Protein AF-A0A4W5Q2D3-F1 (afdb_monomer)

Organism: NCBI:txid62062

Nearest PDB structures (foldseek):
  8xxn-assembly1_3B  TM=8.517E-01  e=2.112E-08  Homo sapiens
  4u1f-assembly1_B  TM=9.516E-01  e=8.777E-04  Saccharomyces cerevisiae S288C
  4u1f-assembly1_A  TM=9.543E-01  e=1.042E-03  Saccharomyces cerevisiae S288C
  4uer-assembly1_b  TM=9.543E-01  e=1.042E-03  Lachancea kluyveri
  6zu9-assembly1_p  TM=9.531E-01  e=1.743E-03  Saccharomyces cerevisiae S288C

Secondary structure (DSSP, 8-state):
-PPPP---------SSEEEEEEEE-TTSSEEEEEEEE--TT-SSPEEEEEEEETTSTT--EEEEEEEPPS----------

Structure (mmCIF, N/CA/C/O backbone):
data_AF-A0A4W5Q2D3-F1
#
_entry.id   AF-A0A4W5Q2D3-F1
#
loop_
_atom_site.group_PDB
_atom_site.id
_atom_site.type_symbol
_atom_site.label_atom_id
_atom_site.label_alt_id
_atom_site.label_comp_id
_atom_site.label_asym_id
_atom_site.label_entity_id
_atom_site.label_seq_id
_atom_site.pdbx_PDB_ins_code
_atom_site.Cartn_x
_atom_site.Cartn_y
_atom_site.Cartn_z
_atom_site.occupancy
_atom_site.B_iso_or_equiv
_atom_site.auth_seq_id
_atom_site.auth_comp_id
_atom_site.auth_asym_id
_atom_site.auth_atom_id
_atom_site.pdbx_PDB_model_num
ATOM 1 N N . MET A 1 1 ? -22.396 11.383 17.137 1.00 46.50 1 MET A N 1
ATOM 2 C CA . MET A 1 1 ? -21.754 10.937 15.884 1.00 46.50 1 MET A CA 1
ATOM 3 C C . MET A 1 1 ? -20.857 12.063 15.400 1.00 46.50 1 MET A C 1
ATOM 5 O O . MET A 1 1 ? -21.376 13.061 14.922 1.00 46.50 1 MET A O 1
ATOM 9 N N . GLN A 1 2 ? -19.542 11.967 15.610 1.00 48.06 2 GLN A N 1
ATOM 10 C CA . GLN A 1 2 ? -18.610 12.850 14.907 1.00 48.06 2 GLN A CA 1
ATOM 11 C C . GLN A 1 2 ? -18.539 12.355 13.465 1.00 48.06 2 GLN A C 1
ATOM 13 O O . GLN A 1 2 ? -18.315 11.167 13.237 1.00 48.06 2 GLN A O 1
ATOM 18 N N . LEU A 1 3 ? -18.754 13.258 12.507 1.00 56.22 3 LEU A N 1
ATOM 19 C CA . LEU A 1 3 ? -18.235 13.071 11.155 1.00 56.22 3 LEU A CA 1
ATOM 20 C C . LEU A 1 3 ? -16.760 12.665 11.321 1.00 56.22 3 LEU A C 1
ATOM 22 O O . LEU A 1 3 ? -16.076 13.341 12.097 1.00 56.22 3 LEU A O 1
ATOM 26 N N . PRO A 1 4 ? -16.272 11.583 10.692 1.00 58.34 4 PRO A N 1
ATOM 27 C CA . PRO A 1 4 ? -14.881 11.196 10.860 1.00 58.34 4 PRO A CA 1
ATOM 28 C C . PRO A 1 4 ? -14.050 12.405 10.445 1.00 58.34 4 PRO A C 1
ATOM 30 O O . PRO A 1 4 ? -14.220 12.931 9.340 1.00 58.34 4 PRO A O 1
ATOM 33 N N . SER A 1 5 ? -13.234 12.919 11.367 1.00 68.38 5 SER A N 1
ATOM 34 C CA . SER A 1 5 ? -12.282 13.966 11.037 1.00 68.38 5 SER A CA 1
ATOM 35 C C . SER A 1 5 ? -11.547 13.506 9.776 1.00 68.38 5 SER A C 1
ATOM 37 O O . SER A 1 5 ? -11.166 12.340 9.670 1.00 68.38 5 SER A O 1
ATOM 39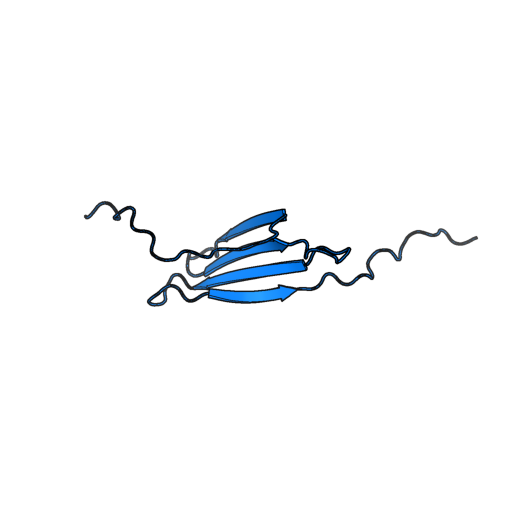 N N . ARG A 1 6 ? -11.368 14.382 8.779 1.00 73.56 6 ARG A N 1
ATOM 40 C CA . ARG A 1 6 ? -10.515 14.100 7.604 1.00 73.56 6 ARG A CA 1
ATOM 41 C C . ARG A 1 6 ? -9.034 14.069 8.007 1.00 73.56 6 ARG A C 1
ATOM 43 O O . ARG A 1 6 ? -8.185 14.654 7.348 1.00 73.56 6 ARG A O 1
ATOM 50 N N . GLN A 1 7 ? -8.744 13.468 9.151 1.00 77.62 7 GLN A N 1
ATOM 51 C CA . GLN A 1 7 ? -7.426 13.359 9.714 1.00 77.62 7 GLN A CA 1
ATOM 52 C C . GLN A 1 7 ? -6.755 12.147 9.088 1.00 77.62 7 GLN A C 1
ATOM 54 O O . GLN A 1 7 ? -7.237 11.019 9.192 1.00 77.62 7 GLN A O 1
ATOM 59 N N . GLU A 1 8 ? -5.635 12.393 8.426 1.00 82.31 8 GLU A N 1
ATOM 60 C CA . GLU A 1 8 ? -4.786 11.337 7.902 1.00 82.31 8 GLU A CA 1
ATOM 61 C C . GLU A 1 8 ? -4.168 10.569 9.074 1.00 82.31 8 GLU A C 1
ATOM 63 O O . GLU A 1 8 ? -3.430 11.122 9.888 1.00 82.31 8 GLU A O 1
ATOM 68 N N . ILE A 1 9 ? -4.506 9.284 9.184 1.00 84.19 9 ILE A N 1
ATOM 69 C CA . ILE A 1 9 ? -4.044 8.417 10.278 1.00 84.19 9 ILE A CA 1
ATOM 70 C C . ILE A 1 9 ? -2.655 7.845 9.956 1.00 84.19 9 ILE A C 1
ATOM 72 O O . ILE A 1 9 ? -1.843 7.615 10.851 1.00 84.19 9 ILE A O 1
ATOM 76 N N . ARG A 1 10 ? -2.364 7.618 8.667 1.00 84.69 10 ARG A N 1
ATOM 77 C CA . ARG A 1 10 ? -1.095 7.063 8.194 1.00 84.69 10 ARG A CA 1
ATOM 78 C C . ARG A 1 1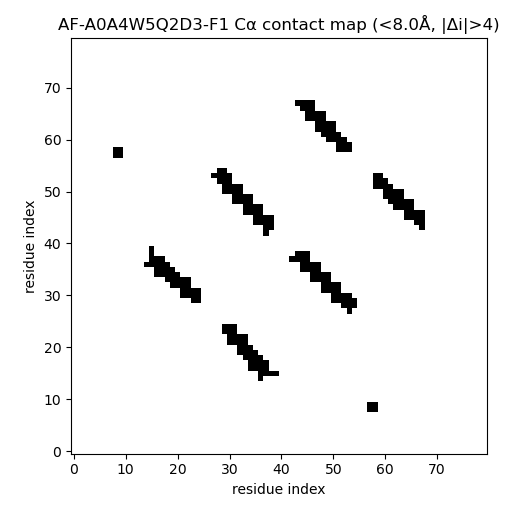0 ? -0.801 7.515 6.766 1.00 84.69 10 ARG A C 1
ATOM 80 O O . ARG A 1 10 ? -1.670 7.440 5.906 1.00 84.69 10 ARG A O 1
ATOM 87 N N . VAL A 1 11 ? 0.448 7.909 6.518 1.00 87.81 11 VAL A N 1
ATOM 88 C CA . VAL A 1 11 ? 0.959 8.266 5.187 1.00 87.81 11 VAL A CA 1
ATOM 89 C C . VAL A 1 11 ? 2.215 7.451 4.894 1.00 87.81 11 VAL A C 1
ATOM 91 O O . VAL A 1 11 ? 3.066 7.258 5.769 1.00 87.81 11 VAL A O 1
ATOM 94 N N . ARG A 1 12 ? 2.333 6.969 3.654 1.00 85.50 12 ARG A N 1
ATOM 95 C CA . ARG A 1 12 ? 3.505 6.247 3.157 1.00 85.50 12 ARG A CA 1
ATOM 96 C C . ARG A 1 12 ? 3.993 6.903 1.868 1.00 85.50 12 ARG A C 1
ATOM 98 O O . ARG A 1 12 ? 3.301 6.876 0.859 1.00 85.50 12 ARG A O 1
ATOM 105 N N . ASN A 1 13 ? 5.192 7.479 1.917 1.00 89.12 13 ASN A N 1
ATOM 106 C CA . ASN A 1 13 ? 5.830 8.110 0.763 1.00 89.12 13 ASN A CA 1
ATOM 107 C C . ASN A 1 13 ? 6.734 7.104 0.052 1.00 89.12 13 ASN A C 1
ATOM 109 O O . ASN A 1 13 ? 7.607 6.509 0.688 1.00 89.12 13 ASN A O 1
ATOM 113 N N . LEU A 1 14 ? 6.519 6.924 -1.250 1.00 89.06 14 LEU A N 1
ATOM 114 C CA . LEU A 1 14 ? 7.217 5.953 -2.089 1.00 89.06 14 LEU A CA 1
ATOM 115 C C . LEU A 1 14 ? 7.851 6.660 -3.293 1.00 89.06 14 LEU A C 1
ATOM 117 O O . LEU A 1 14 ? 7.312 7.643 -3.793 1.00 89.06 14 LEU A O 1
ATOM 121 N N . PHE A 1 15 ? 8.988 6.148 -3.765 1.00 86.06 15 PHE A N 1
ATOM 122 C CA . PHE A 1 15 ? 9.747 6.720 -4.882 1.00 86.06 15 PHE A CA 1
ATOM 123 C C . PHE A 1 15 ? 9.858 5.727 -6.038 1.00 86.06 15 PHE A C 1
ATOM 125 O O . PHE A 1 15 ? 9.852 4.515 -5.820 1.00 86.06 15 PHE A O 1
ATOM 132 N N . ASN A 1 16 ? 10.013 6.251 -7.259 1.00 87.69 16 ASN A N 1
ATOM 133 C CA . ASN A 1 16 ? 10.132 5.466 -8.496 1.00 87.69 16 ASN A CA 1
ATOM 134 C C . ASN A 1 16 ? 8.970 4.470 -8.694 1.00 87.69 16 ASN A C 1
ATOM 136 O O . ASN A 1 16 ? 9.173 3.330 -9.115 1.00 87.69 16 ASN A O 1
ATOM 140 N N . VAL A 1 17 ? 7.759 4.904 -8.341 1.00 89.25 17 VAL A N 1
ATOM 141 C CA . VAL A 1 17 ? 6.525 4.131 -8.488 1.00 89.25 17 VAL A CA 1
ATOM 142 C C . VAL A 1 17 ? 6.023 4.241 -9.924 1.00 89.25 17 VAL A C 1
ATOM 144 O O . VAL A 1 17 ? 5.946 5.339 -10.468 1.00 89.25 17 VAL A O 1
ATOM 147 N N . VAL A 1 18 ? 5.684 3.099 -10.511 1.00 89.94 18 VAL A N 1
ATOM 148 C CA . VAL A 1 18 ? 5.071 2.977 -11.836 1.00 89.94 18 VAL A CA 1
ATOM 149 C C . VAL A 1 18 ? 3.562 2.824 -11.712 1.00 89.94 18 VAL A C 1
ATOM 151 O O . VAL A 1 18 ? 2.824 3.513 -12.408 1.00 89.94 18 VAL A O 1
ATOM 154 N N . ASP A 1 19 ? 3.108 1.937 -10.826 1.00 90.50 19 ASP A N 1
ATOM 155 C CA . ASP A 1 19 ? 1.687 1.654 -10.630 1.00 90.50 19 ASP A CA 1
A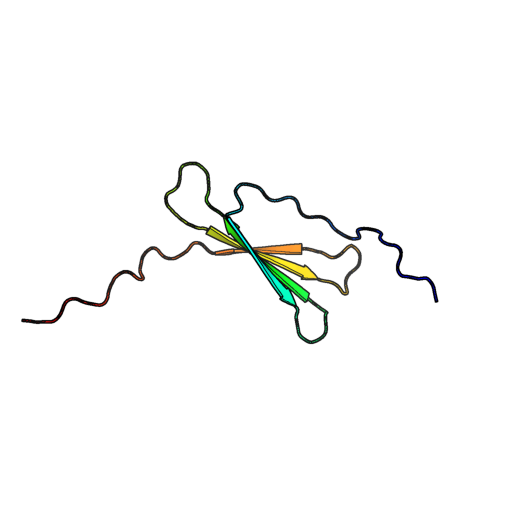TOM 156 C C . ASP A 1 19 ? 1.382 1.326 -9.164 1.00 90.50 19 ASP A C 1
ATOM 158 O O . ASP A 1 19 ? 2.233 0.810 -8.433 1.00 90.50 19 ASP A O 1
ATOM 162 N N . CYS A 1 20 ? 0.151 1.619 -8.749 1.00 92.88 20 CYS A N 1
ATOM 163 C CA . CYS A 1 20 ? -0.377 1.345 -7.419 1.00 92.88 20 CYS A CA 1
ATOM 164 C C . CYS A 1 20 ? -1.773 0.729 -7.531 1.00 92.88 20 CYS A C 1
ATOM 166 O O . CYS A 1 20 ? -2.706 1.371 -8.012 1.00 92.88 20 CYS A O 1
ATOM 168 N N . LYS A 1 21 ? -1.952 -0.479 -6.992 1.00 94.06 21 LYS A N 1
ATOM 169 C CA . LYS A 1 21 ? -3.255 -1.150 -6.904 1.00 94.06 21 LYS A CA 1
ATOM 170 C C . LYS A 1 21 ? -3.623 -1.397 -5.453 1.00 94.06 21 LYS A C 1
ATOM 172 O O . LYS A 1 21 ? -2.857 -1.992 -4.700 1.00 94.06 21 LYS A O 1
ATOM 177 N N . LEU A 1 22 ? -4.805 -0.931 -5.067 1.00 95.19 22 LEU A N 1
ATOM 178 C CA . LEU A 1 22 ? -5.312 -1.048 -3.707 1.00 95.19 22 LEU A CA 1
ATOM 179 C C . LEU A 1 22 ? -6.261 -2.243 -3.615 1.00 95.19 22 LEU A C 1
ATOM 181 O O . LEU A 1 22 ?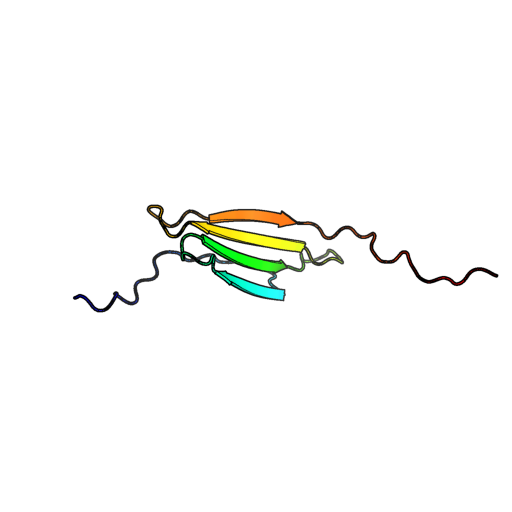 -7.225 -2.347 -4.372 1.00 95.19 22 LEU A O 1
ATOM 185 N N . HIS A 1 23 ? -6.001 -3.118 -2.652 1.00 94.62 23 HIS A N 1
ATOM 186 C CA . HIS A 1 23 ? -6.763 -4.329 -2.392 1.00 94.62 23 HIS A CA 1
ATOM 187 C C . HIS A 1 23 ? -7.221 -4.342 -0.936 1.00 94.62 23 HIS A C 1
ATOM 189 O O . HIS A 1 23 ? -6.424 -4.514 -0.012 1.00 94.62 23 HIS A O 1
ATOM 195 N N . TRP A 1 24 ? -8.524 -4.172 -0.732 1.00 94.81 24 TRP A N 1
ATOM 196 C CA . TRP A 1 24 ? -9.136 -4.258 0.589 1.00 94.81 24 TRP A CA 1
ATOM 197 C C . TRP A 1 24 ? -9.457 -5.706 0.948 1.00 94.81 24 TRP A C 1
ATOM 199 O O . TRP A 1 24 ? -10.071 -6.437 0.167 1.00 94.81 24 TRP A O 1
ATOM 209 N N . GLN A 1 25 ? -9.076 -6.117 2.155 1.00 94.00 25 GLN A N 1
ATOM 210 C CA . GLN A 1 25 ? -9.548 -7.369 2.732 1.00 94.00 25 GLN A CA 1
ATOM 211 C C . GLN A 1 25 ? -11.046 -7.244 3.044 1.00 94.00 25 GLN A C 1
ATOM 213 O O . GLN A 1 25 ? -11.526 -6.182 3.436 1.00 94.00 25 GLN A O 1
ATOM 218 N N . ARG A 1 26 ? -11.804 -8.330 2.843 1.00 90.94 26 ARG A N 1
ATOM 219 C CA . ARG A 1 26 ? -13.281 -8.320 2.880 1.00 90.94 26 ARG A CA 1
ATOM 220 C C . ARG A 1 26 ? -13.887 -7.777 4.181 1.00 90.94 26 ARG A C 1
ATOM 222 O O . ARG A 1 26 ? -15.000 -7.272 4.144 1.00 90.94 26 ARG A O 1
ATOM 229 N N . GLN A 1 27 ? -13.190 -7.906 5.307 1.00 93.12 27 GLN A N 1
ATOM 230 C CA . GLN A 1 27 ? -13.634 -7.431 6.623 1.00 93.12 27 GLN A CA 1
ATOM 231 C C . GLN A 1 27 ? -13.082 -6.033 6.966 1.00 93.12 27 GLN A C 1
ATOM 233 O O . GLN A 1 27 ? -13.437 -5.479 8.001 1.00 93.12 27 GLN A O 1
ATOM 238 N N . GLY A 1 28 ? -12.247 -5.448 6.098 1.00 90.69 28 GLY A N 1
ATOM 239 C CA . GLY A 1 28 ? -11.616 -4.142 6.297 1.00 90.69 28 GLY A CA 1
ATOM 240 C C . GLY A 1 28 ? -10.399 -4.161 7.224 1.00 90.69 28 GLY A C 1
ATOM 241 O O . GLY A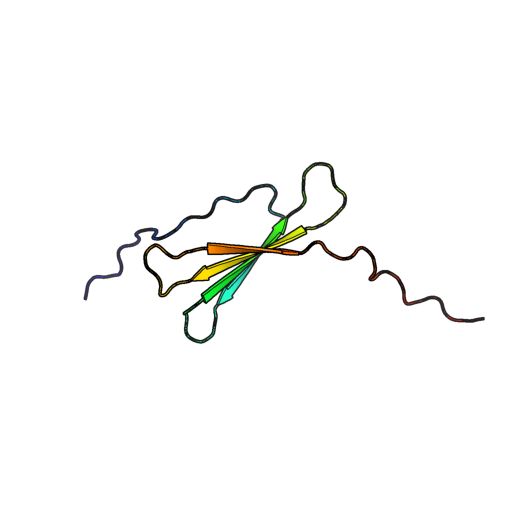 1 28 ? -9.889 -3.102 7.578 1.00 90.69 28 GLY A O 1
ATOM 242 N N . ASP A 1 29 ? -9.917 -5.342 7.613 1.00 92.88 29 ASP A N 1
ATOM 243 C CA . ASP A 1 29 ? -8.861 -5.481 8.628 1.00 92.88 29 ASP A CA 1
ATOM 244 C C . ASP A 1 29 ? -7.482 -5.141 8.076 1.00 92.88 29 ASP A C 1
ATOM 246 O O . ASP A 1 29 ? -6.606 -4.653 8.795 1.00 92.88 29 ASP A O 1
ATOM 250 N N . TYR A 1 30 ? -7.320 -5.390 6.780 1.00 94.06 30 TYR A N 1
ATOM 251 C CA . TYR A 1 30 ? -6.085 -5.190 6.052 1.00 94.06 30 TYR A CA 1
ATOM 252 C C . TYR A 1 30 ? -6.358 -4.451 4.747 1.00 94.06 30 TYR A C 1
ATOM 254 O O . TYR A 1 30 ? -7.309 -4.759 4.021 1.00 94.06 30 TYR A O 1
ATOM 262 N N . LEU A 1 31 ? -5.478 -3.511 4.430 1.00 94.25 31 LEU A N 1
ATOM 263 C CA . LEU A 1 31 ? -5.385 -2.889 3.118 1.00 94.25 31 LEU A CA 1
ATOM 264 C C . LEU A 1 31 ? -4.026 -3.258 2.532 1.00 94.25 31 LEU A C 1
ATOM 266 O O . LEU A 1 31 ? -2.996 -2.868 3.067 1.00 94.25 31 LEU A O 1
ATOM 270 N N . CYS A 1 32 ? -4.017 -4.014 1.442 1.00 94.44 32 CYS A N 1
ATOM 271 C CA . CYS A 1 32 ? -2.800 -4.312 0.701 1.00 94.44 32 CYS A CA 1
ATOM 272 C C . CYS A 1 32 ? -2.681 -3.343 -0.473 1.00 94.44 32 CYS A C 1
ATOM 274 O O . CYS A 1 32 ? -3.585 -3.246 -1.302 1.00 94.44 32 CYS A O 1
ATOM 276 N N . VAL A 1 33 ? -1.564 -2.631 -0.555 1.00 95.12 33 VAL A N 1
ATOM 277 C CA . VAL A 1 33 ? -1.228 -1.787 -1.698 1.00 95.12 33 VAL A CA 1
ATOM 278 C C . VAL A 1 33 ? -0.116 -2.479 -2.469 1.00 95.12 33 VAL A C 1
ATOM 280 O O . VAL A 1 33 ? 1.019 -2.552 -2.002 1.00 95.12 33 VAL A O 1
ATOM 283 N N . LYS A 1 34 ? -0.444 -3.002 -3.650 1.00 94.25 34 LYS A N 1
ATOM 284 C CA . LYS A 1 34 ? 0.550 -3.483 -4.608 1.00 94.25 34 LYS A CA 1
ATOM 285 C C . LYS A 1 34 ? 1.163 -2.267 -5.289 1.00 94.25 34 LYS A C 1
ATOM 287 O O . LYS A 1 34 ? 0.451 -1.508 -5.938 1.00 94.25 34 LYS A O 1
ATOM 292 N N . VAL A 1 35 ? 2.467 -2.103 -5.157 1.00 94.06 35 VAL A N 1
ATOM 293 C CA . VAL A 1 35 ? 3.232 -0.989 -5.705 1.00 94.06 35 VAL A CA 1
ATOM 294 C C . VAL A 1 35 ? 4.269 -1.548 -6.659 1.00 94.06 35 VAL A C 1
ATOM 296 O O . VAL A 1 35 ? 5.249 -2.148 -6.229 1.00 94.06 35 VAL A O 1
ATOM 299 N N . ASP A 1 36 ? 4.075 -1.329 -7.949 1.00 91.38 36 ASP A N 1
ATOM 300 C CA . ASP A 1 36 ? 5.066 -1.679 -8.958 1.00 91.38 36 ASP A CA 1
ATOM 301 C C . ASP A 1 36 ? 6.069 -0.525 -9.070 1.00 91.38 36 ASP A C 1
ATOM 303 O O . ASP A 1 36 ? 5.691 0.636 -9.237 1.00 91.38 36 ASP A O 1
ATOM 307 N N . ARG A 1 37 ? 7.359 -0.826 -8.920 1.00 89.19 37 ARG A N 1
ATOM 308 C CA . ARG A 1 37 ? 8.461 0.142 -8.927 1.00 89.19 37 ARG A CA 1
ATOM 309 C C . ARG A 1 37 ? 9.468 -0.219 -10.007 1.00 89.19 37 ARG A C 1
ATOM 311 O O . ARG A 1 37 ? 9.746 -1.393 -10.238 1.00 89.19 37 ARG A O 1
ATOM 318 N N . THR A 1 38 ? 10.078 0.792 -10.613 1.00 85.69 38 THR A N 1
ATOM 319 C CA . THR A 1 38 ? 11.217 0.604 -11.523 1.00 85.69 38 THR A CA 1
ATOM 320 C C . THR A 1 38 ? 12.433 1.301 -10.926 1.00 85.69 38 THR A C 1
ATOM 322 O O . THR A 1 38 ? 12.536 2.529 -11.001 1.00 85.69 38 THR A O 1
ATOM 325 N N . PRO A 1 39 ? 13.346 0.554 -10.280 1.00 79.69 39 PRO A N 1
ATOM 326 C CA . PRO A 1 39 ? 14.563 1.122 -9.718 1.00 79.69 39 PRO A CA 1
ATOM 327 C C . PRO A 1 39 ? 15.384 1.843 -10.791 1.00 79.69 39 PRO A C 1
ATOM 329 O O . PRO A 1 39 ? 15.577 1.333 -11.897 1.00 79.69 39 PRO A O 1
ATOM 332 N N . LYS A 1 40 ? 15.903 3.033 -10.464 1.00 76.00 40 LYS A N 1
ATOM 333 C CA . LYS A 1 40 ? 16.789 3.767 -11.376 1.00 76.00 40 LYS A CA 1
ATOM 334 C C . LYS A 1 40 ? 18.024 2.914 -11.678 1.00 76.00 40 LYS A C 1
ATOM 336 O O . LYS A 1 40 ? 18.751 2.542 -10.764 1.00 76.00 40 LYS A O 1
ATOM 341 N N . GLY A 1 41 ? 18.256 2.633 -12.959 1.00 72.31 41 GLY A N 1
ATOM 342 C CA . GLY A 1 41 ? 19.429 1.889 -13.423 1.00 72.31 41 GLY A CA 1
ATOM 343 C C . GLY A 1 41 ? 19.274 0.366 -13.472 1.00 72.31 41 GLY A C 1
ATOM 344 O O . GLY A 1 41 ? 20.251 -0.308 -13.769 1.00 72.31 41 GLY A O 1
ATOM 345 N N . THR A 1 42 ? 18.086 -0.197 -13.215 1.00 7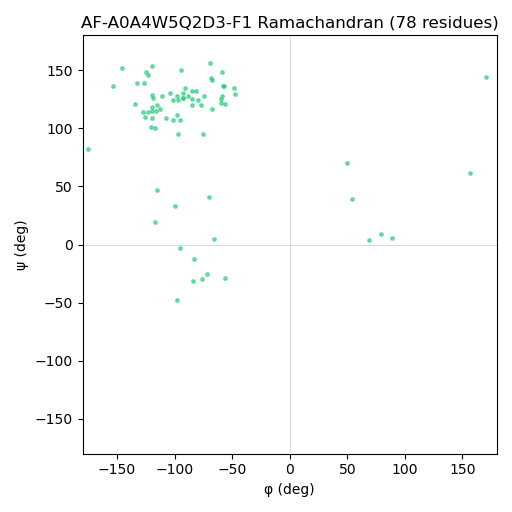0.38 42 THR A N 1
ATOM 346 C CA . THR A 1 42 ? 17.825 -1.639 -13.397 1.00 70.38 42 THR A CA 1
ATOM 347 C C . THR A 1 42 ? 16.713 -1.854 -14.420 1.00 70.38 42 THR A C 1
ATOM 349 O O . THR A 1 42 ? 15.636 -1.272 -14.305 1.00 70.38 42 THR A O 1
ATOM 352 N N . GLN A 1 43 ? 16.953 -2.705 -15.423 1.00 69.25 43 GLN A N 1
ATOM 353 C CA . GLN A 1 43 ? 15.886 -3.202 -16.291 1.00 69.25 43 GLN A CA 1
ATOM 354 C C . GLN A 1 43 ? 15.080 -4.250 -15.518 1.00 69.25 43 GLN A C 1
ATOM 356 O O . GLN A 1 43 ? 15.470 -5.409 -15.433 1.00 69.25 43 GLN A O 1
ATOM 361 N N . GLY A 1 44 ? 13.980 -3.824 -14.904 1.00 76.06 44 GLY A N 1
ATOM 362 C CA . GLY A 1 44 ? 13.081 -4.716 -14.181 1.00 76.06 44 GLY A CA 1
ATOM 363 C C . GLY A 1 44 ? 12.031 -3.953 -13.386 1.00 76.06 44 GLY A C 1
ATOM 364 O O . GLY A 1 44 ? 12.299 -2.875 -12.853 1.00 76.06 44 GLY A O 1
ATOM 365 N N . VAL A 1 45 ? 10.827 -4.517 -13.317 1.00 83.19 45 VAL A N 1
ATOM 366 C CA . VAL A 1 45 ? 9.789 -4.062 -12.389 1.00 83.19 45 VAL A CA 1
ATOM 367 C C . VAL A 1 45 ? 9.917 -4.890 -11.117 1.00 83.19 45 VAL A C 1
ATOM 369 O O . VAL A 1 45 ? 9.926 -6.119 -11.168 1.00 83.19 45 VAL A O 1
ATOM 372 N N . VAL A 1 46 ? 10.036 -4.208 -9.984 1.00 87.94 46 VAL A N 1
ATOM 373 C CA . VAL A 1 46 ? 9.990 -4.809 -8.651 1.00 87.94 46 VAL A CA 1
ATOM 374 C C . VAL A 1 46 ? 8.626 -4.495 -8.062 1.00 87.94 46 VAL A C 1
ATOM 376 O O . VAL A 1 46 ? 8.191 -3.345 -8.087 1.00 87.94 46 VAL A O 1
ATOM 379 N N . THR A 1 47 ? 7.942 -5.507 -7.547 1.00 91.19 47 THR A N 1
ATOM 380 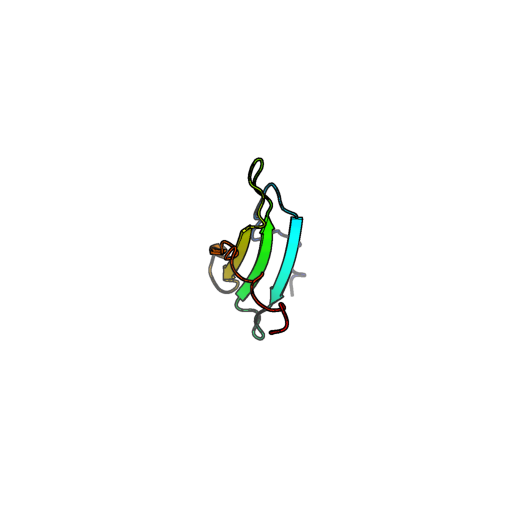C CA . THR A 1 47 ? 6.630 -5.333 -6.931 1.00 91.19 47 THR A CA 1
ATOM 381 C C . THR A 1 47 ? 6.779 -5.323 -5.418 1.00 91.19 47 THR A C 1
ATOM 383 O O . THR A 1 47 ? 7.263 -6.284 -4.833 1.00 91.19 47 THR A O 1
ATOM 386 N N . ASN A 1 48 ? 6.294 -4.274 -4.766 1.00 93.06 48 ASN A N 1
ATOM 387 C CA . ASN A 1 48 ? 6.248 -4.171 -3.314 1.00 93.06 48 ASN A CA 1
ATOM 388 C C . ASN A 1 48 ? 4.793 -4.242 -2.857 1.00 93.06 48 ASN A C 1
ATOM 390 O O . ASN A 1 48 ? 3.959 -3.472 -3.320 1.00 93.06 48 ASN A O 1
ATOM 394 N N . PHE A 1 49 ? 4.486 -5.123 -1.917 1.00 94.12 49 PHE A N 1
ATOM 395 C CA . PHE A 1 49 ? 3.200 -5.164 -1.238 1.00 94.12 49 PHE A CA 1
ATOM 396 C C . PHE A 1 49 ? 3.333 -4.446 0.102 1.00 94.12 49 PHE A C 1
ATOM 398 O O . PHE A 1 49 ? 4.039 -4.916 0.990 1.00 94.12 49 PHE A O 1
ATOM 405 N N . GLU A 1 50 ? 2.678 -3.295 0.238 1.00 94.38 50 GLU A N 1
ATOM 406 C CA . GLU A 1 50 ? 2.572 -2.559 1.500 1.00 94.38 50 GLU A CA 1
ATOM 407 C C . GLU A 1 50 ? 1.240 -2.961 2.157 1.00 94.38 50 GLU A C 1
ATOM 409 O O . GLU A 1 50 ? 0.162 -2.606 1.677 1.00 94.38 50 GLU A O 1
ATOM 414 N N . ILE A 1 51 ? 1.302 -3.753 3.225 1.00 94.94 51 ILE A N 1
ATOM 415 C CA . ILE A 1 51 ? 0.146 -4.320 3.925 1.00 94.94 51 ILE A CA 1
ATOM 416 C C . ILE A 1 51 ? -0.112 -3.495 5.183 1.00 94.94 51 ILE A C 1
ATOM 418 O O . ILE A 1 51 ? 0.622 -3.576 6.163 1.00 94.94 51 ILE A O 1
ATOM 422 N N . PHE A 1 52 ? -1.176 -2.704 5.159 1.00 94.19 52 PHE A N 1
ATOM 423 C CA . PHE A 1 52 ? -1.623 -1.865 6.263 1.00 94.19 52 PHE A CA 1
ATOM 424 C C . PHE A 1 52 ? -2.560 -2.654 7.172 1.00 94.19 52 PHE A C 1
ATOM 426 O O . PHE A 1 52 ? -3.558 -3.212 6.711 1.00 94.19 52 PHE A O 1
ATOM 433 N N . ARG A 1 53 ? -2.267 -2.662 8.472 1.00 93.56 53 ARG A N 1
ATOM 434 C CA . ARG A 1 53 ? -3.059 -3.353 9.498 1.00 93.56 53 ARG A CA 1
ATOM 435 C C . ARG A 1 53 ? -3.998 -2.351 10.161 1.00 93.56 53 ARG A C 1
ATOM 437 O O . ARG A 1 53 ? -3.619 -1.631 11.081 1.00 93.56 53 ARG A O 1
ATOM 444 N N . MET A 1 54 ? -5.230 -2.280 9.669 1.00 90.19 54 MET A N 1
ATOM 445 C CA . MET A 1 54 ? -6.177 -1.199 9.975 1.00 90.19 54 MET A CA 1
ATOM 446 C C . MET A 1 54 ? -6.728 -1.252 11.405 1.00 90.19 54 MET A C 1
ATOM 448 O O . MET A 1 54 ? -7.126 -0.222 11.945 1.00 90.19 54 MET A O 1
ATOM 452 N N . ARG A 1 55 ? -6.756 -2.437 12.029 1.00 88.31 55 ARG A N 1
ATOM 453 C CA . ARG A 1 55 ? -7.285 -2.626 13.394 1.00 88.31 55 ARG A CA 1
ATOM 454 C C . ARG A 1 55 ? -6.295 -2.296 14.511 1.00 88.31 55 ARG A C 1
ATOM 45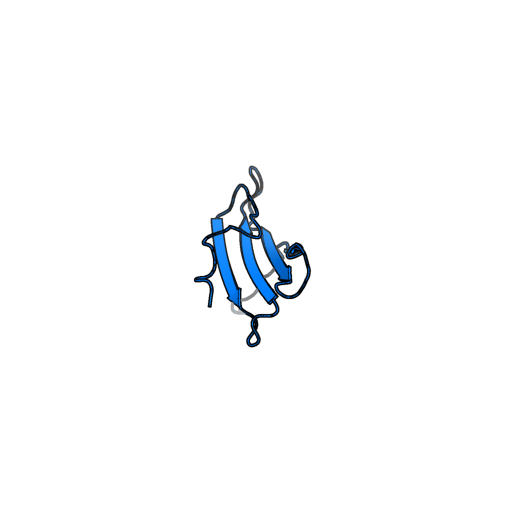6 O O . ARG A 1 55 ? -6.693 -2.218 15.671 1.00 88.31 55 ARG A O 1
ATOM 463 N N . GLU A 1 56 ? -5.018 -2.127 14.193 1.00 90.00 56 GLU A N 1
ATOM 464 C CA . GLU A 1 56 ? -3.972 -1.901 15.187 1.00 90.00 56 GLU A CA 1
ATOM 465 C C . GLU A 1 56 ? -3.694 -0.414 15.402 1.00 90.00 56 GLU A C 1
ATOM 467 O O . GLU A 1 56 ? -3.841 0.416 14.501 1.00 90.00 56 GLU A O 1
ATOM 472 N N . LYS A 1 57 ? -3.263 -0.056 16.620 1.00 85.81 57 LYS A N 1
ATOM 473 C CA . LYS A 1 57 ? -2.858 1.323 16.920 1.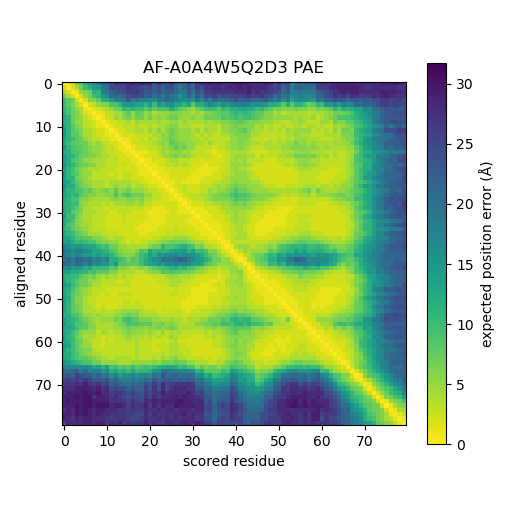00 85.81 57 LYS A CA 1
ATOM 474 C C . LYS A 1 57 ? -1.723 1.734 15.979 1.00 85.81 57 LYS A C 1
ATOM 476 O O . LYS A 1 57 ? -0.778 0.976 15.798 1.00 85.81 57 LYS A O 1
ATOM 481 N N . GLN A 1 58 ? -1.808 2.953 15.441 1.00 84.50 58 GLN A N 1
ATOM 482 C CA . GLN A 1 58 ? -0.838 3.543 14.501 1.00 84.50 58 GLN A CA 1
ATOM 483 C C . GLN A 1 58 ? -0.796 2.912 13.095 1.00 84.50 58 GLN A C 1
ATOM 485 O O . GLN A 1 58 ? 0.008 3.356 12.280 1.00 84.50 58 GLN A O 1
ATOM 490 N N . VAL A 1 59 ? -1.671 1.943 12.785 1.00 88.88 59 VAL A N 1
ATOM 491 C CA . VAL A 1 59 ? -1.775 1.293 11.464 1.00 88.88 59 VAL A CA 1
ATOM 492 C C . VAL A 1 59 ? -0.400 0.818 10.955 1.00 88.88 59 VAL A C 1
ATOM 494 O O . VAL A 1 59 ? 0.170 1.421 10.034 1.00 88.88 59 VAL A O 1
ATOM 497 N N . PRO A 1 60 ? 0.189 -0.223 11.579 1.00 92.31 60 PRO A N 1
ATOM 498 C CA . PRO A 1 60 ? 1.478 -0.747 11.153 1.00 92.31 60 PRO A CA 1
ATOM 499 C C . PRO A 1 60 ? 1.421 -1.217 9.695 1.00 92.31 60 PRO A C 1
ATOM 501 O O . PRO A 1 60 ? 0.371 -1.639 9.201 1.00 92.31 60 PRO A O 1
ATOM 504 N N . VAL A 1 61 ? 2.557 -1.087 9.006 1.00 92.75 61 VAL A N 1
ATOM 505 C CA . VAL A 1 61 ? 2.697 -1.390 7.578 1.00 92.75 61 VAL A CA 1
ATOM 506 C C . VAL A 1 61 ? 3.793 -2.424 7.403 1.00 92.75 61 VAL A C 1
ATOM 508 O O . VAL A 1 61 ? 4.960 -2.124 7.658 1.00 92.75 61 VAL A O 1
ATOM 511 N N . ASP A 1 62 ? 3.413 -3.610 6.948 1.00 93.38 62 ASP A N 1
ATOM 512 C CA . ASP A 1 62 ? 4.345 -4.670 6.581 1.00 93.38 62 ASP A CA 1
ATOM 513 C C . ASP A 1 62 ? 4.691 -4.535 5.096 1.00 93.38 62 ASP A C 1
ATOM 515 O O . ASP A 1 62 ? 3.812 -4.304 4.266 1.00 93.38 62 ASP A O 1
ATOM 519 N N . VAL A 1 63 ? 5.973 -4.649 4.746 1.00 92.38 63 VAL A N 1
ATOM 520 C CA . VAL A 1 63 ? 6.436 -4.496 3.360 1.00 92.38 63 VAL A CA 1
ATOM 521 C C . VAL A 1 63 ? 7.006 -5.815 2.874 1.00 92.38 63 VAL A C 1
ATOM 523 O O . VAL A 1 63 ? 7.987 -6.309 3.426 1.00 92.38 63 VAL A O 1
ATOM 526 N N . VAL A 1 64 ? 6.413 -6.360 1.817 1.00 92.62 64 VAL A N 1
ATOM 527 C CA . VAL A 1 64 ? 6.906 -7.561 1.140 1.00 92.62 64 VAL A CA 1
ATOM 528 C C . VAL A 1 64 ? 7.383 -7.168 -0.248 1.00 92.62 64 VAL A C 1
ATOM 530 O O . VAL A 1 64 ? 6.598 -6.704 -1.069 1.00 92.62 64 VAL A O 1
ATOM 533 N N . GLU A 1 65 ? 8.673 -7.332 -0.512 1.00 89.62 65 GLU A N 1
ATOM 534 C CA . GLU A 1 65 ? 9.247 -7.108 -1.837 1.00 89.62 65 GLU A CA 1
ATOM 535 C C . GLU A 1 65 ? 9.262 -8.418 -2.627 1.00 89.62 65 GLU A C 1
ATOM 537 O O . GLU A 1 65 ? 9.730 -9.447 -2.142 1.00 89.62 65 GLU A O 1
ATOM 542 N N . MET A 1 66 ? 8.765 -8.366 -3.857 1.00 85.06 66 MET A N 1
ATOM 543 C CA . MET A 1 66 ? 8.777 -9.459 -4.811 1.00 85.06 66 MET A CA 1
ATOM 544 C C . MET A 1 66 ? 9.561 -9.013 -6.042 1.00 85.06 66 MET A C 1
ATOM 546 O O . MET A 1 66 ? 9.175 -8.094 -6.770 1.00 85.06 66 MET A O 1
ATOM 550 N N . LYS A 1 67 ? 10.695 -9.671 -6.267 1.00 76.44 67 LYS A N 1
ATOM 551 C CA . LYS A 1 67 ? 11.449 -9.542 -7.512 1.00 76.44 67 LYS A CA 1
ATOM 552 C C . LYS A 1 67 ? 10.753 -10.433 -8.530 1.00 76.44 67 LYS A C 1
ATOM 554 O O . LYS A 1 67 ? 10.536 -11.605 -8.248 1.00 76.44 67 LYS A O 1
ATOM 559 N N . GLY A 1 68 ? 10.348 -9.873 -9.668 1.00 65.50 68 GLY A N 1
ATOM 560 C CA . GLY A 1 68 ? 9.843 -10.698 -10.758 1.00 65.50 68 GLY A CA 1
ATOM 561 C C . GLY A 1 68 ? 10.936 -11.672 -11.184 1.00 65.50 68 GLY A C 1
ATOM 562 O O . GLY A 1 68 ? 12.048 -11.235 -11.484 1.00 65.50 68 GLY A O 1
ATOM 563 N N . ASP A 1 69 ? 10.640 -12.970 -11.184 1.00 56.12 69 ASP A N 1
ATOM 564 C CA . ASP A 1 69 ? 11.533 -13.955 -11.780 1.00 56.12 69 ASP A CA 1
ATOM 565 C C . ASP A 1 69 ? 11.730 -13.599 -13.264 1.00 56.12 69 ASP A C 1
ATOM 567 O O . ASP A 1 69 ? 10.742 -13.431 -13.989 1.00 56.12 69 ASP A O 1
ATOM 571 N N . PRO A 1 70 ? 12.974 -13.488 -13.764 1.00 53.16 70 PRO A N 1
ATOM 572 C CA . PRO A 1 70 ? 13.234 -13.246 -15.183 1.00 53.16 70 PRO A CA 1
ATOM 573 C C . PRO A 1 70 ? 12.801 -14.411 -16.106 1.00 53.16 70 PRO A C 1
ATOM 575 O O . PRO A 1 70 ? 13.017 -14.343 -17.314 1.00 53.16 70 PRO A O 1
ATOM 578 N N . GLU A 1 71 ? 12.157 -15.461 -15.582 1.00 48.12 71 GLU A N 1
ATOM 579 C CA . GLU A 1 71 ? 11.989 -16.763 -16.239 1.00 48.12 71 GLU A CA 1
ATOM 580 C C . GLU A 1 71 ? 10.528 -17.135 -16.574 1.00 48.12 71 GLU A C 1
ATOM 582 O O . GLU A 1 71 ? 10.079 -18.252 -16.353 1.00 48.12 71 GLU A O 1
ATOM 587 N N . SER A 1 72 ? 9.760 -16.216 -17.168 1.00 46.88 72 SER A N 1
ATOM 588 C CA . SER A 1 72 ? 8.485 -16.568 -17.838 1.00 46.88 72 SER A CA 1
ATOM 589 C C . SER A 1 72 ? 8.471 -16.277 -19.345 1.00 46.88 72 SER A C 1
ATOM 591 O O . SER A 1 72 ? 7.416 -16.240 -19.973 1.00 46.88 72 SER A O 1
ATOM 593 N N . LYS A 1 73 ? 9.653 -16.138 -19.967 1.00 48.12 73 LYS A N 1
ATOM 594 C CA . LYS A 1 73 ? 9.815 -16.119 -21.435 1.00 48.12 73 LYS A CA 1
ATOM 595 C C . LYS A 1 73 ? 10.271 -17.463 -22.023 1.00 48.12 73 LYS A C 1
ATOM 597 O O . LYS A 1 73 ? 10.956 -17.478 -23.042 1.00 48.12 73 LYS A O 1
ATOM 602 N N . THR A 1 74 ? 9.865 -18.589 -21.444 1.00 50.16 74 THR A N 1
ATOM 603 C CA . THR A 1 74 ? 10.132 -19.917 -22.020 1.00 50.16 74 THR A CA 1
ATOM 604 C C . THR A 1 74 ? 8.810 -20.620 -22.280 1.00 50.16 74 THR A C 1
ATOM 606 O O . THR A 1 74 ? 8.177 -21.129 -21.364 1.00 50.16 74 THR A O 1
ATOM 609 N N . GLY A 1 75 ? 8.363 -20.615 -23.535 1.00 49.53 75 GLY A N 1
ATOM 610 C CA . GLY A 1 75 ? 7.177 -21.373 -23.926 1.00 49.53 75 GLY A CA 1
ATOM 611 C C . GLY A 1 75 ? 6.482 -20.842 -25.169 1.00 49.53 75 GLY A C 1
ATOM 612 O O . GLY A 1 75 ? 5.347 -20.399 -25.073 1.00 49.53 75 GLY A O 1
ATOM 613 N N . ASN A 1 76 ? 7.175 -20.839 -26.310 1.00 49.41 76 ASN A N 1
ATOM 614 C CA . ASN A 1 76 ? 6.572 -21.119 -27.620 1.00 49.41 76 ASN A CA 1
ATOM 615 C C . ASN A 1 76 ? 7.667 -21.145 -28.691 1.00 49.41 76 ASN A C 1
ATOM 617 O O . ASN A 1 76 ? 7.908 -20.171 -29.399 1.00 49.41 76 ASN A O 1
ATOM 621 N N . THR A 1 77 ? 8.338 -22.284 -28.810 1.00 61.06 77 THR A N 1
ATOM 622 C CA . THR A 1 77 ? 8.973 -22.692 -30.066 1.00 61.06 77 THR A CA 1
ATOM 623 C C . THR A 1 77 ? 8.308 -24.011 -30.458 1.00 61.06 77 THR A C 1
ATOM 625 O O . THR A 1 77 ? 8.344 -24.943 -29.652 1.00 61.06 77 THR A O 1
ATOM 628 N N . PRO A 1 78 ? 7.618 -24.096 -31.610 1.00 55.28 78 PRO A N 1
ATOM 629 C CA . PRO A 1 78 ? 7.037 -25.357 -32.052 1.00 55.28 78 PRO A CA 1
ATOM 630 C C . PRO A 1 78 ? 8.166 -26.338 -32.412 1.00 55.28 78 PRO A C 1
ATOM 632 O O . PRO A 1 78 ? 9.191 -25.899 -32.945 1.00 55.28 78 PRO A O 1
ATOM 635 N N . PRO A 1 79 ? 8.025 -27.639 -32.098 1.00 55.00 79 PRO A N 1
ATOM 636 C CA . PRO A 1 79 ? 9.016 -28.635 -32.485 1.00 55.00 79 PRO A CA 1
ATOM 637 C C . PRO A 1 79 ? 9.015 -28.852 -34.014 1.00 55.00 79 PRO A C 1
ATOM 639 O O . PRO A 1 79 ? 8.006 -28.545 -34.658 1.00 55.00 79 PRO A O 1
ATOM 642 N N . PRO A 1 80 ? 10.139 -29.335 -34.583 1.00 64.12 80 PRO A N 1
ATOM 643 C CA . PRO A 1 80 ? 10.270 -29.653 -36.007 1.00 64.12 80 PRO A CA 1
ATOM 644 C C . PRO A 1 80 ? 9.404 -30.839 -36.448 1.00 64.12 80 PRO A C 1
ATOM 646 O O . PRO A 1 80 ? 9.107 -31.714 -35.600 1.00 64.12 80 PRO A O 1
#

InterPro domains:
  IPR011400 Eukaryotic translation initiation factor 3 subunit B [PTHR14068] (1-67)
  IPR013979 Translation initiation factor, beta propellor-like domain [PF08662] (12-68)

pLDDT: mean 80.69, std 15.63, range [46.5, 95.19]

Foldseek 3Di:
DDPPPPDDLDDDDDPQWDDWDWDADPVRQKIWIWTWGDDPPDPFTKIKIWIFGVPDHSGDTDIDIDGPDPPPPPDDDDDD

Solvent-accessible surface area (backbone atoms only — not comparable to full-atom values): 5251 Å² total; per-residue (Å²): 134,78,75,78,70,94,65,83,77,74,88,84,91,82,76,58,69,76,47,78,48,82,44,73,39,96,86,60,50,34,41,36,33,42,34,35,24,44,57,91,94,49,99,54,63,36,38,32,36,41,36,31,33,59,81,46,87,77,44,52,69,49,77,48,80,42,74,63,74,91,78,79,85,78,86,86,77,85,82,134

Mean predicted aligned error: 9.95 Å

Radius of gyration: 18.11 Å; Cα contacts (8 Å, |Δi|>4): 123; chains: 1; bounding box: 41×44×53 Å

Sequence (80 aa):
MQLPSRQEIRVRNLFNVVDCKLHWQRQGDYLCVKVDRTPKGTQGVVTNFEIFRMREKQVPVDVVEMKGDPESKTGNTPPP